Protein AF-A0A4Q3Z4A7-F1 (afdb_monomer)

Sequence (170 aa):
MFTQTGIHLVFDLAASLSAALLTVLVYAWRLRPVVDRTVGKAGPGYVAAVLIGAALGGYGFGTLSLLLSGLPGVGRSIVGALAGAILTVELYKLNRGIRGSTGLVFVFAFATTVTVGRWGCYFSGMPDQTYGIATALPWGVDFGDYALDLLGLNSHGAFSLELRPKPEQW

Mean predicted aligned error: 12.28 Å

Solvent-accessible surface area (backbone atoms only — not comparable to full-atom values): 9837 Å² total; per-residue (Å²): 134,77,67,66,63,54,53,54,50,50,46,51,47,51,36,52,50,50,35,49,51,48,41,51,48,46,32,73,74,68,38,46,75,58,48,50,55,48,43,68,73,59,36,77,65,47,59,54,35,30,54,51,19,21,50,52,20,10,41,49,48,14,21,48,53,31,53,77,69,73,44,90,67,86,28,76,25,71,66,25,16,52,52,23,18,51,52,36,42,53,54,53,27,62,78,67,72,58,83,80,90,71,62,76,76,48,50,62,50,51,52,45,44,52,54,43,49,50,52,47,48,61,76,57,37,71,88,62,70,77,72,80,79,93,65,92,54,95,84,57,80,86,74,71,55,65,70,33,58,76,68,39,26,45,101,81,72,48,76,51,89,70,80,72,79,74,81,79,74,131

Secondary structure (DSSP, 8-state):
--SHHHHHHHHHHHHHHHHHHHHHHHIIIIIHHHHHHHHHHH-THHHHHHHHHHHHHHHHHHHHHHHHTT--S----HHHHHHHHHHHHHHHHHHTT--S--THHHHHHHHHHHHHHHHHHHHH-GGG--------STT----S-HHHHHTTB-TTS-B-----------

Structure (mmCIF, N/CA/C/O backbone):
data_AF-A0A4Q3Z4A7-F1
#
_entry.id   AF-A0A4Q3Z4A7-F1
#
loop_
_atom_site.group_PDB
_atom_site.id
_atom_site.type_symbol
_atom_site.label_atom_id
_atom_site.label_alt_id
_atom_site.label_comp_id
_atom_site.label_asym_id
_atom_site.label_entity_id
_atom_site.label_seq_id
_atom_site.pdbx_PDB_ins_code
_atom_site.Cartn_x
_atom_site.Cartn_y
_atom_site.Cartn_z
_atom_site.occupancy
_atom_site.B_iso_or_equiv
_atom_site.auth_seq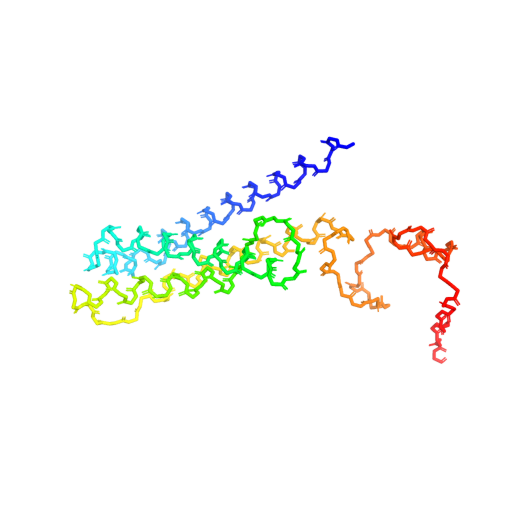_id
_atom_site.auth_comp_id
_atom_site.auth_asym_id
_atom_site.auth_atom_id
_atom_site.pdbx_PDB_model_num
ATOM 1 N N . MET A 1 1 ? 15.065 11.514 -24.182 1.00 35.78 1 MET A N 1
ATOM 2 C CA . MET A 1 1 ? 15.023 11.664 -22.708 1.00 35.78 1 MET A CA 1
ATOM 3 C C . MET A 1 1 ? 13.617 11.946 -22.144 1.00 35.78 1 MET A C 1
ATOM 5 O O . MET A 1 1 ? 13.429 11.731 -20.960 1.00 35.78 1 MET A O 1
ATOM 9 N N . PHE A 1 2 ? 12.612 12.341 -22.948 1.00 33.03 2 PHE A N 1
ATOM 10 C CA . PHE A 1 2 ? 11.235 12.620 -22.475 1.00 33.03 2 PHE A CA 1
ATOM 11 C C . PHE A 1 2 ? 10.207 11.477 -22.657 1.00 33.03 2 PHE A C 1
ATOM 13 O O . PHE A 1 2 ? 9.065 11.616 -22.234 1.00 33.03 2 PHE A O 1
ATOM 20 N N . THR A 1 3 ? 10.572 10.346 -23.269 1.00 47.41 3 THR A N 1
ATOM 21 C CA . THR A 1 3 ? 9.630 9.252 -23.593 1.00 47.41 3 THR A CA 1
ATOM 22 C C . THR A 1 3 ? 9.489 8.193 -22.494 1.00 47.41 3 THR A C 1
ATOM 24 O O . THR A 1 3 ? 8.420 7.607 -22.354 1.00 47.41 3 THR A O 1
ATOM 27 N N . GLN A 1 4 ? 10.520 7.974 -21.673 1.00 52.09 4 GLN A N 1
ATOM 28 C CA . GLN A 1 4 ? 10.510 6.930 -20.638 1.00 52.09 4 GLN A CA 1
ATOM 29 C C . GLN A 1 4 ? 9.632 7.323 -19.431 1.00 52.09 4 GLN A C 1
ATOM 31 O O . GLN A 1 4 ? 8.865 6.512 -18.920 1.00 52.09 4 GLN A O 1
ATOM 36 N N . THR A 1 5 ? 9.648 8.600 -19.036 1.00 54.66 5 THR A N 1
ATOM 37 C CA . THR A 1 5 ? 8.880 9.131 -17.893 1.00 54.66 5 THR A CA 1
ATOM 38 C C . THR A 1 5 ? 7.366 9.043 -18.094 1.00 54.66 5 THR A C 1
ATOM 40 O O . THR A 1 5 ? 6.633 8.801 -17.140 1.00 54.66 5 THR A O 1
ATOM 43 N N . GLY A 1 6 ? 6.890 9.220 -19.332 1.00 60.09 6 GLY A N 1
ATOM 44 C CA . GLY A 1 6 ? 5.462 9.161 -19.652 1.00 60.09 6 GLY A CA 1
ATOM 45 C C . GLY A 1 6 ? 4.884 7.755 -19.506 1.00 60.09 6 GLY A C 1
ATOM 46 O O . GLY A 1 6 ? 3.794 7.595 -18.967 1.00 60.09 6 GLY A O 1
ATOM 47 N N . ILE A 1 7 ? 5.640 6.735 -19.916 1.00 64.31 7 ILE A N 1
ATOM 48 C CA . ILE A 1 7 ? 5.222 5.333 -19.812 1.00 64.31 7 ILE A CA 1
ATOM 49 C C . ILE A 1 7 ? 5.158 4.914 -18.340 1.00 64.31 7 ILE A C 1
ATOM 51 O O . ILE A 1 7 ? 4.132 4.398 -17.904 1.00 64.31 7 ILE A O 1
ATOM 55 N N . HIS A 1 8 ? 6.194 5.221 -17.551 1.00 64.00 8 HIS A N 1
ATOM 56 C CA . HIS A 1 8 ? 6.191 4.926 -16.115 1.00 64.00 8 HIS A CA 1
ATOM 57 C C . HIS A 1 8 ? 5.042 5.619 -15.379 1.00 64.00 8 HIS A C 1
ATOM 59 O O . HIS A 1 8 ? 4.381 4.980 -14.571 1.00 64.00 8 HIS A O 1
ATOM 65 N N . LEU A 1 9 ? 4.741 6.883 -15.699 1.00 68.25 9 LEU A N 1
ATOM 66 C CA . LEU A 1 9 ? 3.626 7.603 -15.078 1.00 68.25 9 LEU A CA 1
ATOM 67 C C . LEU A 1 9 ? 2.265 6.997 -15.450 1.00 68.25 9 LEU A C 1
ATOM 69 O O . LEU A 1 9 ? 1.3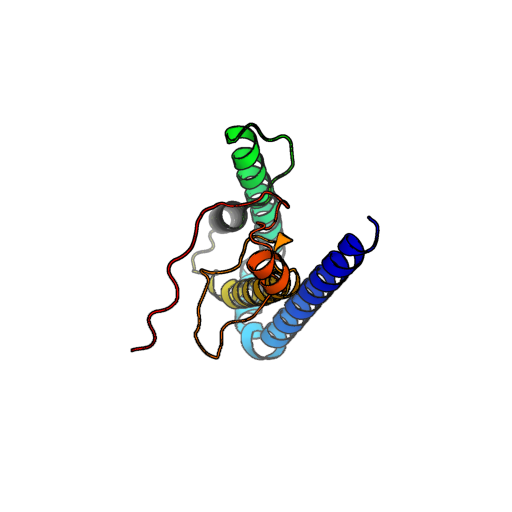91 6.880 -14.596 1.00 68.25 9 LEU A O 1
ATOM 73 N N . VAL A 1 10 ? 2.071 6.611 -16.716 1.00 71.75 10 VAL A N 1
ATOM 74 C CA . VAL A 1 10 ? 0.828 5.971 -17.169 1.00 71.75 10 VAL A CA 1
ATOM 75 C C . VAL A 1 10 ? 0.638 4.627 -16.476 1.00 71.75 10 VAL A C 1
ATOM 77 O O . VAL A 1 10 ? -0.465 4.351 -16.010 1.00 71.75 10 VAL A O 1
ATOM 80 N N . PHE A 1 11 ? 1.694 3.820 -16.354 1.00 68.50 11 PHE A N 1
ATOM 81 C CA . PHE A 1 11 ? 1.624 2.553 -15.631 1.00 68.50 11 PHE A CA 1
ATOM 82 C C . PHE A 1 11 ? 1.422 2.754 -14.128 1.00 68.50 11 PHE A C 1
ATOM 84 O O . PHE A 1 11 ? 0.593 2.051 -13.563 1.00 68.50 11 PHE A O 1
ATOM 91 N N . ASP A 1 12 ? 2.065 3.739 -13.496 1.00 67.19 12 ASP A N 1
ATOM 92 C CA . ASP A 1 12 ? 1.835 4.081 -12.084 1.00 67.19 12 ASP A CA 1
ATOM 93 C C . ASP A 1 12 ? 0.402 4.573 -11.835 1.00 67.19 12 ASP A C 1
ATOM 95 O O . ASP A 1 12 ? -0.229 4.210 -10.839 1.00 67.19 12 ASP A O 1
ATOM 99 N N . LEU A 1 13 ? -0.157 5.375 -12.743 1.00 73.94 13 LEU A N 1
ATOM 100 C CA . LEU A 1 13 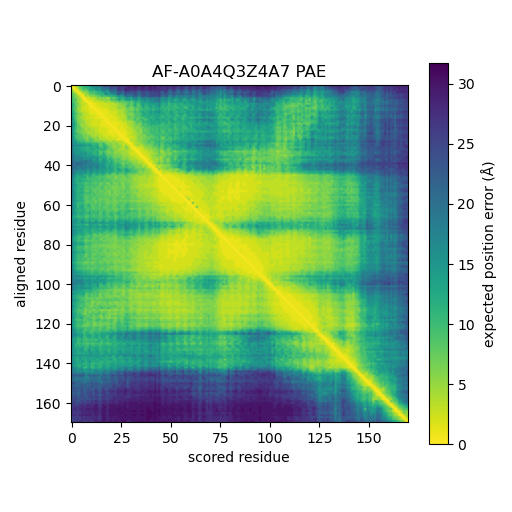? -1.539 5.848 -12.655 1.00 73.94 13 LEU A CA 1
ATOM 101 C C . LEU A 1 13 ? -2.535 4.723 -12.921 1.00 73.94 13 LEU A C 1
ATOM 103 O O . LEU A 1 13 ? -3.481 4.565 -12.156 1.00 73.94 13 LEU A O 1
ATOM 107 N N . ALA A 1 14 ? -2.320 3.910 -13.955 1.00 71.62 14 ALA A N 1
ATOM 108 C CA . ALA A 1 14 ? -3.134 2.729 -14.223 1.00 71.62 14 ALA A CA 1
ATOM 109 C C . ALA A 1 14 ? -3.062 1.749 -13.048 1.00 71.62 14 ALA A C 1
ATOM 111 O O . ALA A 1 14 ? -4.076 1.168 -12.658 1.00 71.62 14 ALA A O 1
ATOM 112 N N . ALA A 1 15 ? -1.891 1.625 -12.425 1.00 68.00 15 ALA A N 1
ATOM 113 C CA . ALA A 1 15 ? -1.693 0.823 -11.238 1.00 68.00 15 ALA A CA 1
ATOM 114 C C . ALA A 1 15 ? -2.487 1.357 -10.045 1.00 68.00 15 ALA A C 1
ATOM 116 O O . ALA A 1 15 ? -3.232 0.622 -9.399 1.00 68.00 15 ALA A O 1
ATOM 117 N N . SER A 1 16 ? -2.388 2.659 -9.800 1.00 67.50 16 SER A N 1
ATOM 118 C CA . SER A 1 16 ? -3.102 3.343 -8.723 1.00 67.50 16 SER A CA 1
ATOM 119 C C . SER A 1 16 ? -4.618 3.266 -8.916 1.00 67.50 16 SER A C 1
ATOM 121 O O . SER A 1 16 ? -5.355 2.995 -7.970 1.00 67.50 16 SER A O 1
ATOM 123 N N . LEU A 1 17 ? -5.092 3.454 -10.151 1.00 79.00 17 LEU A N 1
ATOM 124 C CA . LEU A 1 17 ? -6.508 3.413 -10.511 1.00 79.00 17 LEU A CA 1
ATOM 125 C C . LEU A 1 17 ? -7.075 1.994 -10.456 1.00 79.00 17 LEU A C 1
ATOM 127 O O . LEU A 1 17 ? -8.164 1.805 -9.924 1.00 79.00 17 LEU A O 1
ATOM 131 N N . SER A 1 18 ? -6.348 0.992 -10.955 1.00 71.06 18 SER A N 1
ATOM 132 C CA . SER A 1 18 ? -6.769 -0.412 -10.877 1.00 71.06 18 SER A CA 1
ATOM 133 C C . SER A 1 18 ? -6.768 -0.921 -9.436 1.00 71.06 18 SER A C 1
ATOM 135 O O . SER A 1 18 ? -7.734 -1.560 -9.020 1.00 71.06 18 SER A O 1
ATOM 137 N N . ALA A 1 19 ? -5.756 -0.568 -8.638 1.00 66.75 19 ALA A N 1
ATOM 138 C CA . ALA A 1 19 ? -5.709 -0.882 -7.214 1.00 66.75 19 ALA A CA 1
ATOM 139 C C . ALA A 1 19 ? -6.843 -0.193 -6.443 1.00 66.75 19 ALA A C 1
ATOM 141 O O . ALA A 1 19 ? -7.509 -0.841 -5.633 1.00 66.75 19 ALA A O 1
ATOM 142 N N . ALA A 1 20 ? -7.119 1.086 -6.720 1.00 70.38 20 ALA A N 1
ATOM 143 C CA . ALA A 1 20 ? -8.242 1.801 -6.123 1.00 70.38 20 ALA A CA 1
ATOM 144 C C . ALA A 1 20 ? -9.581 1.169 -6.528 1.00 70.38 20 ALA A C 1
ATOM 146 O O . ALA A 1 20 ? -10.402 0.876 -5.662 1.00 70.38 20 ALA A O 1
ATOM 147 N N . LEU A 1 21 ? -9.784 0.878 -7.815 1.00 78.69 21 LEU A N 1
ATOM 148 C CA . LEU A 1 21 ? -11.011 0.276 -8.333 1.00 78.69 21 LEU A CA 1
ATOM 149 C C . LEU A 1 21 ? -11.260 -1.115 -7.743 1.00 78.69 21 LEU A C 1
ATOM 151 O O . LEU A 1 21 ? -12.365 -1.390 -7.284 1.00 78.69 21 LEU A O 1
ATOM 155 N N . LEU A 1 22 ? -10.244 -1.979 -7.702 1.00 71.56 22 LEU A N 1
ATOM 156 C CA . LEU A 1 22 ? -10.347 -3.308 -7.098 1.00 71.56 22 LEU A CA 1
ATOM 157 C C . LEU A 1 22 ? -10.568 -3.224 -5.589 1.00 71.56 22 LEU A C 1
ATOM 159 O O . LEU A 1 22 ? -11.407 -3.945 -5.059 1.00 71.56 22 LEU A O 1
ATOM 163 N N . THR A 1 23 ? -9.893 -2.306 -4.897 1.00 69.38 23 THR A N 1
ATOM 164 C CA . THR A 1 23 ? -10.127 -2.074 -3.466 1.00 69.38 23 THR A CA 1
ATOM 165 C C . THR A 1 23 ? -11.571 -1.638 -3.216 1.00 69.38 23 THR A C 1
ATOM 167 O O . THR A 1 23 ? -12.215 -2.161 -2.310 1.00 69.38 23 THR A O 1
ATOM 170 N N . VAL A 1 24 ? -12.117 -0.746 -4.048 1.00 73.44 24 VAL A N 1
ATOM 171 C CA . VAL A 1 24 ? -13.512 -0.285 -3.974 1.00 73.44 24 VAL A CA 1
ATOM 172 C C . VAL A 1 24 ? -14.497 -1.407 -4.321 1.00 73.44 24 VAL A C 1
ATOM 174 O O . VAL A 1 24 ? -15.497 -1.565 -3.624 1.00 73.44 24 VAL A O 1
ATOM 177 N N . LEU A 1 25 ? -14.215 -2.219 -5.343 1.00 78.88 25 LEU A N 1
ATOM 178 C CA . LEU A 1 25 ? -15.036 -3.369 -5.740 1.00 78.88 25 LEU A CA 1
ATOM 179 C C . LEU A 1 25 ? -15.069 -4.443 -4.652 1.00 78.88 25 LEU A C 1
ATOM 181 O O . LEU A 1 25 ? -16.144 -4.888 -4.261 1.00 78.88 25 LEU A O 1
ATOM 185 N N . VAL A 1 26 ? -13.913 -4.834 -4.115 1.00 71.94 26 VAL A N 1
ATOM 186 C CA . VAL A 1 26 ? -13.818 -5.839 -3.045 1.00 71.94 26 VAL A CA 1
ATOM 187 C C . VAL A 1 26 ? -14.411 -5.295 -1.742 1.00 71.94 26 VAL A C 1
ATOM 189 O O . VAL A 1 26 ? -15.101 -6.031 -1.026 1.00 71.94 26 VAL A O 1
ATOM 192 N N . TYR A 1 27 ? -14.226 -3.999 -1.458 1.00 70.12 27 TYR A N 1
ATOM 193 C CA . TYR A 1 27 ? -14.946 -3.306 -0.390 1.00 70.12 27 TYR A CA 1
ATOM 194 C C . TYR A 1 27 ? -16.457 -3.452 -0.579 1.00 70.12 27 TYR A C 1
ATOM 196 O O . TYR A 1 27 ? -17.121 -4.017 0.290 1.00 70.12 27 TYR A O 1
ATOM 204 N N . ALA A 1 28 ? -16.989 -3.030 -1.727 1.00 76.31 28 ALA A N 1
ATOM 205 C CA . ALA A 1 28 ? -18.418 -3.043 -2.016 1.00 76.31 28 ALA A CA 1
ATOM 206 C C . ALA A 1 28 ? -19.026 -4.453 -2.030 1.00 76.31 28 ALA A C 1
ATOM 208 O O . ALA A 1 28 ? -20.159 -4.626 -1.585 1.00 76.31 28 ALA A O 1
ATOM 209 N N . TRP A 1 29 ? -18.285 -5.453 -2.509 1.00 74.31 29 TRP A N 1
ATOM 210 C CA . TRP A 1 29 ? -18.807 -6.800 -2.722 1.00 74.31 29 TRP A CA 1
ATOM 211 C C . TRP A 1 29 ? -18.686 -7.711 -1.497 1.00 74.31 29 TRP A C 1
ATOM 213 O O . TRP A 1 29 ? -19.554 -8.554 -1.272 1.00 74.31 29 TRP A O 1
ATOM 223 N N . ARG A 1 30 ? -17.629 -7.566 -0.682 1.00 76.31 30 ARG A N 1
ATOM 224 C CA . ARG A 1 30 ? -17.334 -8.547 0.380 1.00 76.31 30 ARG A CA 1
ATOM 225 C C . ARG A 1 30 ? -16.872 -7.956 1.704 1.00 76.31 30 ARG A C 1
ATOM 227 O O . ARG A 1 30 ? -17.204 -8.514 2.750 1.00 76.31 30 ARG A O 1
ATOM 234 N N . LEU A 1 31 ? -16.105 -6.868 1.689 1.00 72.75 31 LEU A N 1
ATOM 235 C CA . LEU A 1 31 ? -15.457 -6.362 2.903 1.00 72.75 31 LEU A CA 1
ATOM 236 C C . LEU A 1 31 ? -16.263 -5.288 3.641 1.00 72.75 31 LEU A C 1
ATOM 238 O O . LEU A 1 31 ? -15.956 -5.055 4.806 1.00 72.75 31 LEU A O 1
ATOM 242 N N . ARG A 1 32 ? -17.314 -4.707 3.041 1.00 70.81 32 ARG A N 1
ATOM 243 C CA . ARG A 1 32 ? -18.243 -3.749 3.680 1.00 70.81 32 ARG A CA 1
ATOM 244 C C . ARG A 1 32 ? -18.572 -4.085 5.143 1.00 70.81 32 ARG A C 1
ATOM 246 O O . ARG A 1 32 ? -18.183 -3.316 6.015 1.00 70.81 32 ARG A O 1
ATOM 253 N N . PRO A 1 33 ? -19.147 -5.258 5.476 1.00 73.12 33 PRO A N 1
ATOM 254 C CA . PRO A 1 33 ? -19.519 -5.560 6.861 1.00 73.12 33 PRO A CA 1
ATOM 255 C C . PRO A 1 33 ? -18.320 -5.705 7.815 1.00 73.12 33 PRO A C 1
ATOM 257 O O . PRO A 1 33 ? -18.466 -5.505 9.019 1.00 73.12 33 PRO A O 1
ATOM 260 N N . VAL A 1 34 ? -17.134 -6.062 7.312 1.00 73.81 34 VAL A N 1
ATOM 261 C CA . VAL A 1 34 ? -15.913 -6.228 8.123 1.00 73.81 34 VAL A CA 1
ATOM 262 C C . VAL A 1 34 ? -15.228 -4.882 8.353 1.00 73.81 34 VAL A C 1
ATOM 264 O O . VAL A 1 34 ? -14.823 -4.571 9.475 1.00 73.81 34 VAL A O 1
ATOM 267 N N . VAL A 1 35 ? -15.127 -4.068 7.304 1.00 74.00 35 VAL A N 1
ATOM 268 C CA . VAL A 1 35 ? -14.558 -2.722 7.355 1.00 74.00 35 VAL A CA 1
ATOM 269 C C . VAL A 1 35 ? -15.449 -1.816 8.186 1.00 74.00 35 VAL A C 1
ATOM 271 O O . VAL A 1 35 ? -14.931 -1.160 9.076 1.00 74.00 35 VAL A O 1
ATOM 274 N N . ASP A 1 36 ? -16.768 -1.843 8.000 1.00 73.31 36 ASP A N 1
ATOM 275 C CA . ASP A 1 36 ? -17.691 -1.006 8.772 1.00 73.31 36 ASP A CA 1
ATOM 276 C C . ASP A 1 36 ? -17.669 -1.387 10.258 1.00 73.31 36 ASP A C 1
ATOM 278 O O . ASP A 1 36 ? -17.698 -0.519 11.125 1.00 73.31 36 ASP A O 1
ATOM 282 N N . ARG A 1 37 ? -17.500 -2.676 10.595 1.00 73.38 37 ARG A N 1
ATOM 283 C CA . ARG A 1 37 ? -17.256 -3.095 11.988 1.00 73.38 37 ARG A CA 1
ATOM 284 C C . ARG A 1 37 ? -15.912 -2.613 12.525 1.00 73.38 37 ARG A C 1
ATOM 286 O O . ARG A 1 37 ? -15.815 -2.336 13.716 1.00 73.38 37 ARG A O 1
ATOM 293 N N . THR A 1 38 ? -14.878 -2.554 11.691 1.00 71.69 38 THR A N 1
ATOM 294 C CA . THR A 1 38 ? -13.520 -2.179 12.110 1.00 71.69 38 THR A CA 1
ATOM 295 C C . THR A 1 38 ? -13.379 -0.663 12.229 1.00 71.69 38 THR A C 1
ATOM 297 O O . THR A 1 38 ? -13.035 -0.164 13.294 1.00 71.69 38 THR A O 1
ATOM 300 N N . VAL A 1 39 ? -13.719 0.077 11.174 1.00 72.00 39 VAL A N 1
ATOM 301 C CA . VAL A 1 39 ? -13.716 1.544 11.109 1.00 72.00 39 VAL A CA 1
ATOM 302 C C . VAL A 1 39 ? -14.832 2.135 11.967 1.00 72.00 39 VAL A C 1
ATOM 304 O O . VAL A 1 39 ? -14.613 3.155 12.602 1.00 72.00 39 VAL A O 1
ATOM 307 N N . GLY A 1 40 ? -15.993 1.488 12.085 1.00 72.06 40 GLY A N 1
ATOM 308 C CA . GLY A 1 40 ? -17.047 1.931 13.002 1.00 72.06 40 GLY A CA 1
ATOM 309 C C . GLY A 1 40 ? -16.646 1.813 14.476 1.00 72.06 40 GLY A C 1
ATOM 310 O O . GLY A 1 40 ? -17.000 2.674 15.274 1.00 72.06 40 GLY A O 1
ATOM 311 N N . LYS A 1 41 ? -15.853 0.794 14.844 1.00 72.56 41 LYS A N 1
ATOM 312 C CA . LYS A 1 41 ? -15.308 0.643 16.207 1.00 72.56 41 LYS A CA 1
ATOM 313 C C . LYS A 1 41 ? -14.061 1.489 16.458 1.00 72.56 41 LYS A C 1
ATOM 315 O O . LYS A 1 41 ? -13.849 1.927 17.584 1.00 72.56 41 LYS A O 1
ATOM 320 N N . ALA A 1 42 ? -13.225 1.686 15.441 1.00 74.00 42 ALA A N 1
ATOM 321 C CA . ALA A 1 42 ? -11.962 2.407 15.564 1.00 74.00 42 ALA A CA 1
ATOM 322 C C . ALA A 1 42 ? -12.073 3.905 15.243 1.00 74.00 42 ALA A C 1
ATOM 324 O O . ALA A 1 42 ? -11.235 4.677 15.682 1.00 74.00 42 ALA A O 1
ATOM 325 N N . GLY A 1 43 ? -13.109 4.339 14.531 1.00 80.38 43 GLY A N 1
ATOM 326 C CA . GLY A 1 43 ? -13.294 5.713 14.074 1.00 80.38 43 GLY A CA 1
ATOM 327 C C . GLY A 1 43 ? -12.463 6.075 12.829 1.00 80.38 43 GLY A C 1
ATOM 328 O O . GLY A 1 43 ? -11.540 5.354 12.441 1.00 80.38 43 GLY A O 1
ATOM 329 N N . PRO A 1 44 ? -12.747 7.230 12.194 1.00 75.88 44 PRO A N 1
ATOM 330 C CA . PRO A 1 44 ? -12.074 7.670 10.964 1.00 75.88 44 PRO A CA 1
ATOM 331 C C . PRO A 1 44 ? -10.572 7.943 11.153 1.00 75.88 44 PRO A C 1
ATOM 333 O O . PRO A 1 44 ? -9.788 7.797 10.216 1.00 75.88 44 PRO A O 1
ATOM 336 N N . GLY A 1 45 ? -10.146 8.270 12.380 1.00 84.38 45 GLY A N 1
ATOM 337 C CA . GLY A 1 45 ? -8.734 8.478 12.716 1.00 84.38 45 GLY A CA 1
ATOM 338 C C . GLY A 1 45 ? -7.866 7.228 12.544 1.00 84.38 45 GLY A C 1
ATOM 339 O O . GLY A 1 45 ? -6.657 7.353 12.375 1.00 84.38 45 GLY A O 1
ATOM 340 N N . TYR A 1 46 ? -8.473 6.038 12.523 1.00 86.31 46 TYR A N 1
ATOM 341 C CA . TYR A 1 46 ? -7.771 4.780 12.287 1.00 86.31 46 TYR A CA 1
ATOM 342 C C . TYR A 1 46 ? -7.119 4.727 10.899 1.00 86.31 46 TYR A C 1
ATOM 344 O O . TYR A 1 46 ? -5.959 4.349 10.767 1.00 86.31 46 TYR A O 1
ATOM 352 N N . VAL A 1 47 ? -7.841 5.154 9.859 1.00 84.19 47 VAL A N 1
ATOM 353 C CA . VAL A 1 47 ? -7.319 5.152 8.484 1.00 84.19 47 VAL A CA 1
ATOM 354 C C . VAL A 1 47 ? -6.198 6.179 8.340 1.00 84.19 47 VAL A C 1
ATOM 356 O O . VAL A 1 47 ? -5.158 5.875 7.763 1.00 84.19 47 VAL A O 1
ATOM 359 N N . ALA A 1 48 ? -6.366 7.366 8.929 1.00 88.06 48 ALA A N 1
ATOM 360 C CA . ALA A 1 48 ? -5.322 8.387 8.934 1.00 88.06 48 ALA A CA 1
ATOM 361 C C . ALA A 1 48 ? -4.044 7.891 9.633 1.00 88.06 48 ALA A C 1
ATOM 363 O O . ALA A 1 48 ? -2.954 8.052 9.093 1.00 88.06 48 ALA A O 1
ATOM 364 N N . ALA A 1 49 ? -4.177 7.224 10.784 1.00 89.94 49 ALA A N 1
ATOM 365 C CA . ALA A 1 49 ? -3.057 6.625 11.506 1.00 89.94 49 ALA A CA 1
ATOM 366 C C . ALA A 1 49 ? -2.288 5.605 10.647 1.00 89.94 49 ALA A C 1
ATOM 368 O O . ALA A 1 49 ? -1.062 5.671 10.574 1.00 89.94 49 ALA A O 1
ATOM 369 N N . VAL A 1 50 ? -2.998 4.714 9.945 1.00 90.06 50 VAL A N 1
ATOM 370 C CA . VAL A 1 50 ? -2.389 3.744 9.016 1.00 90.06 50 VAL A CA 1
ATOM 371 C C . VAL A 1 50 ? -1.603 4.461 7.919 1.00 90.06 50 VAL A C 1
ATOM 373 O O . VAL A 1 50 ? -0.442 4.136 7.688 1.00 90.06 50 VAL A O 1
ATOM 376 N N . LEU A 1 51 ? -2.226 5.431 7.243 1.00 90.06 51 LEU A N 1
ATOM 377 C CA . LEU A 1 51 ? -1.626 6.126 6.101 1.00 90.06 51 LEU A CA 1
ATOM 378 C C . LEU A 1 51 ? -0.392 6.937 6.509 1.00 90.06 51 LEU A C 1
ATOM 380 O O . LEU A 1 51 ? 0.628 6.889 5.825 1.00 90.06 51 LEU A O 1
ATOM 384 N N . ILE A 1 52 ? -0.467 7.638 7.642 1.00 92.88 52 ILE A N 1
ATOM 385 C CA . ILE A 1 52 ? 0.652 8.416 8.183 1.00 92.88 52 ILE A CA 1
ATOM 386 C C . ILE A 1 52 ? 1.794 7.480 8.589 1.00 92.88 52 ILE A C 1
ATOM 388 O O . ILE A 1 52 ? 2.935 7.711 8.191 1.00 92.88 52 ILE A O 1
ATOM 392 N N . GLY A 1 53 ? 1.497 6.401 9.319 1.00 94.00 53 GLY A N 1
ATOM 393 C CA . GLY A 1 53 ? 2.495 5.407 9.716 1.00 94.00 53 GLY A CA 1
ATOM 394 C C . GLY A 1 53 ? 3.182 4.758 8.516 1.00 94.00 53 GLY A C 1
ATOM 395 O O . GLY A 1 53 ? 4.408 4.654 8.485 1.00 94.00 53 GLY A O 1
ATOM 396 N N . ALA A 1 54 ? 2.409 4.390 7.491 1.00 92.50 54 ALA A N 1
ATOM 397 C CA . ALA A 1 54 ? 2.930 3.810 6.259 1.00 92.50 54 ALA A CA 1
ATOM 398 C C . ALA A 1 54 ? 3.842 4.780 5.497 1.00 92.50 54 ALA A C 1
ATOM 400 O O . ALA A 1 54 ? 4.922 4.392 5.055 1.00 92.50 54 ALA A O 1
ATOM 401 N N . ALA A 1 55 ? 3.435 6.045 5.361 1.00 92.50 55 ALA A N 1
ATOM 402 C CA . ALA A 1 55 ? 4.231 7.055 4.676 1.00 92.50 55 ALA A CA 1
ATOM 403 C C . ALA A 1 55 ? 5.540 7.338 5.427 1.00 92.50 55 ALA A C 1
ATOM 405 O O . ALA A 1 55 ? 6.618 7.254 4.839 1.00 92.50 55 ALA A O 1
ATOM 406 N N . LEU A 1 56 ? 5.463 7.611 6.733 1.00 94.62 56 LEU A N 1
ATOM 407 C CA . LEU A 1 56 ? 6.637 7.911 7.555 1.00 94.62 56 LEU A CA 1
ATOM 408 C C . LEU A 1 56 ? 7.602 6.726 7.620 1.00 94.62 56 LEU A C 1
ATOM 410 O O . LEU A 1 56 ? 8.803 6.906 7.436 1.00 94.62 56 LEU A O 1
ATOM 414 N N . GLY A 1 57 ? 7.088 5.513 7.824 1.00 93.88 57 GLY A N 1
ATOM 415 C CA . GLY A 1 57 ? 7.903 4.304 7.829 1.00 93.88 57 GLY A CA 1
ATOM 416 C C . GLY A 1 57 ? 8.527 4.022 6.462 1.00 93.88 57 GLY A C 1
ATOM 417 O O . GLY A 1 57 ? 9.716 3.728 6.374 1.00 93.88 57 GLY A O 1
ATOM 418 N N . GLY A 1 58 ? 7.758 4.159 5.380 1.00 93.38 58 GLY A N 1
ATOM 419 C CA . GLY A 1 58 ? 8.224 3.880 4.023 1.00 93.38 58 GLY A CA 1
ATOM 420 C C . GLY A 1 58 ? 9.325 4.828 3.561 1.00 93.38 58 GLY A C 1
ATOM 421 O O . GLY A 1 58 ? 10.363 4.370 3.079 1.00 93.38 58 GLY A O 1
ATOM 422 N N . TYR A 1 59 ? 9.121 6.134 3.746 1.00 92.62 59 TYR A N 1
ATOM 423 C CA . TYR A 1 59 ? 10.112 7.152 3.400 1.00 92.62 59 TYR A CA 1
ATOM 424 C C . TYR A 1 59 ? 11.281 7.183 4.383 1.00 92.62 59 TYR A C 1
ATOM 426 O O . TYR A 1 59 ? 12.424 7.316 3.955 1.00 92.62 59 TYR A O 1
ATOM 434 N N . GLY A 1 60 ? 11.022 7.015 5.682 1.00 92.75 60 GLY A N 1
ATOM 435 C CA . GLY A 1 60 ? 12.055 7.003 6.713 1.00 92.75 60 GLY A CA 1
ATOM 436 C C . GLY A 1 60 ? 13.032 5.847 6.523 1.00 92.75 60 GLY A C 1
ATOM 437 O O . GLY A 1 60 ? 14.221 6.079 6.328 1.00 92.75 60 GLY A O 1
ATOM 438 N N . PHE A 1 61 ? 12.537 4.605 6.497 1.00 91.88 61 PHE A N 1
ATOM 439 C CA . PHE A 1 61 ? 13.397 3.426 6.340 1.00 91.88 61 PHE A CA 1
ATOM 440 C C . PHE A 1 61 ? 14.031 3.349 4.948 1.00 91.88 61 PHE A C 1
ATOM 442 O O . PHE A 1 61 ? 15.181 2.940 4.815 1.00 91.88 61 PHE A O 1
ATOM 449 N N . GLY A 1 62 ? 13.303 3.761 3.905 1.00 89.50 62 GLY A N 1
ATOM 450 C CA . GLY A 1 62 ? 13.838 3.800 2.546 1.00 89.50 62 GLY A CA 1
ATOM 451 C C . GLY A 1 62 ? 14.979 4.807 2.399 1.00 89.50 62 GLY A C 1
ATOM 452 O O . GLY A 1 62 ? 16.031 4.473 1.862 1.00 89.50 62 GLY A O 1
ATOM 453 N N . THR A 1 63 ? 14.801 6.022 2.916 1.00 90.88 63 THR A N 1
ATOM 454 C CA . THR A 1 63 ? 15.841 7.063 2.887 1.00 90.88 63 THR A CA 1
ATOM 455 C C . THR A 1 63 ? 17.017 6.693 3.782 1.00 90.88 63 THR A C 1
ATOM 457 O O . THR A 1 63 ? 18.162 6.869 3.381 1.00 90.88 63 THR A O 1
ATOM 460 N N . LEU A 1 64 ? 16.755 6.104 4.952 1.00 90.31 64 LEU A N 1
ATOM 461 C CA . LEU A 1 64 ? 17.800 5.592 5.831 1.00 90.31 64 LEU A CA 1
ATOM 462 C C . LEU A 1 64 ? 18.650 4.530 5.119 1.00 90.31 64 LEU A C 1
ATOM 464 O O . LEU A 1 64 ? 19.871 4.601 5.177 1.00 90.31 64 LEU A O 1
ATOM 468 N N . SER A 1 65 ? 18.024 3.604 4.386 1.00 89.94 65 SER A N 1
ATOM 469 C CA . SER A 1 65 ? 18.737 2.587 3.602 1.00 89.94 65 SER A CA 1
ATOM 470 C C . SER A 1 65 ? 19.675 3.197 2.556 1.00 89.94 65 SER A C 1
ATOM 472 O O . SER A 1 65 ? 20.799 2.723 2.396 1.00 89.94 65 SER A O 1
ATOM 474 N N . LEU A 1 66 ? 19.239 4.246 1.851 1.00 87.44 66 LEU A N 1
ATOM 475 C CA . LEU A 1 66 ? 20.083 4.957 0.883 1.00 87.44 66 LEU A CA 1
ATOM 476 C C . LEU A 1 66 ? 21.227 5.702 1.572 1.00 87.44 66 LEU A C 1
ATOM 478 O O . LEU A 1 66 ? 22.366 5.619 1.117 1.00 87.44 66 LEU A O 1
ATOM 482 N N . LEU A 1 67 ? 20.940 6.352 2.703 1.00 90.50 67 LEU A N 1
ATOM 483 C CA . LEU A 1 67 ? 21.933 7.057 3.508 1.00 90.50 67 LEU A CA 1
ATOM 484 C C . LEU A 1 67 ? 23.028 6.105 4.013 1.00 90.50 67 LEU A C 1
ATOM 486 O O . LEU A 1 67 ? 24.209 6.409 3.880 1.00 90.50 67 LEU A O 1
ATOM 490 N N . LEU A 1 68 ? 22.643 4.933 4.530 1.00 91.38 68 LEU A N 1
ATOM 491 C CA . LEU A 1 68 ? 23.563 3.861 4.935 1.00 91.38 68 LEU A CA 1
ATOM 492 C C . LEU A 1 68 ? 24.396 3.331 3.761 1.00 91.38 68 LEU A C 1
ATOM 494 O O . LEU A 1 68 ? 25.532 2.915 3.959 1.00 91.38 68 LEU A O 1
ATOM 498 N N . SER A 1 69 ? 23.843 3.375 2.548 1.00 89.56 69 SER A N 1
ATOM 499 C CA . SER A 1 69 ? 24.527 2.972 1.313 1.00 89.56 69 SER A CA 1
ATOM 500 C C . SER A 1 69 ? 25.387 4.092 0.706 1.00 89.56 69 SER A C 1
ATOM 502 O O . SER A 1 69 ? 25.993 3.888 -0.342 1.00 89.56 69 SER A O 1
ATOM 504 N N . GLY A 1 70 ? 25.433 5.280 1.324 1.00 88.31 70 GLY A N 1
ATOM 505 C CA . GLY A 1 70 ? 26.184 6.438 0.830 1.00 88.31 70 GLY A CA 1
ATOM 506 C C . GLY A 1 70 ? 25.591 7.102 -0.418 1.00 88.31 70 GLY A C 1
ATOM 507 O O . GLY A 1 70 ? 26.260 7.917 -1.051 1.00 88.31 70 GLY A O 1
ATOM 508 N N . LEU A 1 71 ? 24.349 6.770 -0.786 1.00 86.88 71 LEU A N 1
ATOM 509 C CA . LEU A 1 71 ? 23.680 7.308 -1.967 1.00 86.88 71 LEU A CA 1
ATOM 510 C C . LEU A 1 71 ? 22.782 8.496 -1.582 1.00 86.88 71 LEU A C 1
ATOM 512 O O . LEU A 1 71 ? 21.912 8.350 -0.719 1.00 86.88 71 LEU A O 1
ATOM 516 N N . PRO A 1 72 ? 22.939 9.672 -2.216 1.00 83.06 72 PRO A N 1
ATOM 517 C CA . PRO A 1 72 ? 22.046 10.798 -1.982 1.00 83.06 72 PRO A CA 1
ATOM 518 C C . PRO A 1 72 ? 20.688 10.546 -2.650 1.00 83.06 72 PRO A C 1
ATOM 520 O O . PRO A 1 72 ? 20.611 10.264 -3.844 1.00 83.06 72 PRO A O 1
ATOM 523 N N . GLY A 1 73 ? 19.599 10.673 -1.893 1.00 86.75 73 GLY A N 1
ATOM 524 C CA . GLY A 1 73 ? 18.249 10.555 -2.440 1.00 86.75 73 GLY A CA 1
ATOM 525 C C . GLY A 1 73 ? 17.185 10.271 -1.389 1.00 86.75 73 GLY A C 1
ATOM 526 O O . GLY A 1 73 ? 17.482 10.045 -0.218 1.00 86.75 73 GLY A O 1
ATOM 527 N N . VAL A 1 74 ? 15.926 10.277 -1.828 1.00 85.94 74 VAL A N 1
ATOM 528 C CA . VAL A 1 74 ? 14.776 9.870 -1.014 1.00 85.94 74 VAL A CA 1
ATOM 529 C C . VAL A 1 74 ? 14.384 8.459 -1.419 1.00 85.94 74 VAL A C 1
ATOM 531 O O . VAL A 1 74 ? 14.011 8.210 -2.565 1.00 85.94 74 VAL A O 1
ATOM 534 N N . GLY A 1 75 ? 14.468 7.538 -0.466 1.00 85.44 75 GLY A N 1
ATOM 535 C CA . GLY A 1 75 ? 14.192 6.127 -0.696 1.00 85.44 75 GLY A CA 1
ATOM 536 C C . GLY A 1 75 ? 12.802 5.752 -0.218 1.00 85.44 75 GLY A C 1
ATOM 537 O O . GLY A 1 75 ? 12.249 6.369 0.692 1.00 85.44 75 GLY A O 1
ATOM 538 N N . ARG A 1 76 ? 12.244 4.701 -0.813 1.00 88.88 76 ARG A N 1
ATOM 539 C CA . ARG A 1 76 ? 10.943 4.139 -0.440 1.00 88.88 76 ARG A CA 1
ATOM 540 C C . ARG A 1 76 ? 11.135 2.669 -0.092 1.00 88.88 76 ARG A C 1
ATOM 542 O O . ARG A 1 76 ? 11.700 1.924 -0.883 1.00 88.88 76 ARG A O 1
ATOM 549 N N . SER A 1 77 ? 10.672 2.255 1.083 1.00 90.88 77 SER A N 1
ATOM 550 C CA . SER A 1 77 ? 10.772 0.869 1.549 1.00 90.88 77 SER A CA 1
ATOM 551 C C . SER A 1 77 ? 9.395 0.276 1.821 1.00 90.88 77 SER A C 1
ATOM 553 O O . SER A 1 77 ? 8.640 0.798 2.641 1.00 90.88 77 SER A O 1
ATOM 555 N N . ILE A 1 78 ? 9.091 -0.857 1.180 1.00 89.94 78 ILE A N 1
ATOM 556 C CA . ILE A 1 78 ? 7.860 -1.620 1.440 1.00 89.94 78 ILE A CA 1
ATOM 557 C C . ILE A 1 78 ? 7.853 -2.130 2.887 1.00 89.94 78 ILE A C 1
ATOM 559 O O . ILE A 1 78 ? 6.848 -2.003 3.583 1.00 89.94 78 ILE A O 1
ATOM 563 N N . VAL A 1 79 ? 8.986 -2.654 3.364 1.00 92.56 79 VAL A N 1
ATOM 564 C CA . VAL A 1 79 ? 9.124 -3.155 4.742 1.00 92.56 79 VAL A CA 1
ATOM 565 C C . VAL A 1 79 ? 8.955 -2.017 5.746 1.00 92.56 79 VAL A C 1
ATOM 567 O O . VAL A 1 79 ? 8.218 -2.163 6.718 1.00 92.56 79 VAL A O 1
ATOM 570 N N . GLY A 1 80 ? 9.570 -0.860 5.474 1.00 93.38 80 GLY A N 1
ATOM 571 C CA . GLY A 1 80 ? 9.412 0.340 6.295 1.00 93.38 80 GLY A CA 1
ATOM 572 C C . GLY A 1 80 ? 7.957 0.802 6.375 1.00 93.38 80 GLY A C 1
ATOM 573 O O . GLY A 1 80 ? 7.464 1.099 7.461 1.00 93.38 80 GLY A O 1
ATOM 574 N N . ALA A 1 81 ? 7.245 0.804 5.245 1.00 92.62 81 ALA A N 1
ATOM 575 C CA . ALA A 1 81 ? 5.837 1.186 5.198 1.00 92.62 81 ALA A CA 1
ATOM 576 C C . ALA A 1 81 ? 4.950 0.222 6.001 1.00 92.62 81 ALA A C 1
ATOM 578 O O . ALA A 1 81 ? 4.110 0.666 6.781 1.00 92.62 81 ALA A O 1
ATOM 579 N N . LEU A 1 82 ? 5.161 -1.091 5.868 1.00 93.00 82 LEU A N 1
ATOM 580 C CA . LEU A 1 82 ? 4.422 -2.092 6.642 1.00 93.00 82 LEU A CA 1
ATOM 581 C C . LEU A 1 82 ? 4.686 -1.953 8.146 1.00 93.00 82 LEU A C 1
ATOM 583 O O . LEU A 1 82 ? 3.740 -1.905 8.931 1.00 93.00 82 LEU A O 1
ATOM 587 N N . ALA A 1 83 ? 5.954 -1.837 8.548 1.00 94.62 83 ALA A N 1
ATOM 588 C CA . ALA A 1 83 ? 6.331 -1.690 9.951 1.00 94.62 83 ALA A CA 1
ATOM 589 C C . ALA A 1 83 ? 5.749 -0.409 10.572 1.00 94.62 83 ALA A C 1
ATOM 591 O O . ALA A 1 83 ? 5.167 -0.456 11.655 1.00 94.62 83 ALA A O 1
ATOM 592 N N . GLY A 1 84 ? 5.849 0.721 9.865 1.00 95.06 84 GLY A N 1
ATOM 593 C CA . GLY A 1 84 ? 5.295 1.997 10.315 1.00 95.06 84 GLY A CA 1
ATOM 594 C C . GLY A 1 84 ? 3.771 1.967 10.445 1.00 95.06 84 GLY A C 1
ATOM 595 O O . GLY A 1 84 ? 3.236 2.398 11.465 1.00 95.06 84 GLY A O 1
ATOM 596 N N . ALA A 1 85 ? 3.068 1.389 9.466 1.00 93.31 85 ALA A N 1
ATOM 597 C CA . ALA A 1 85 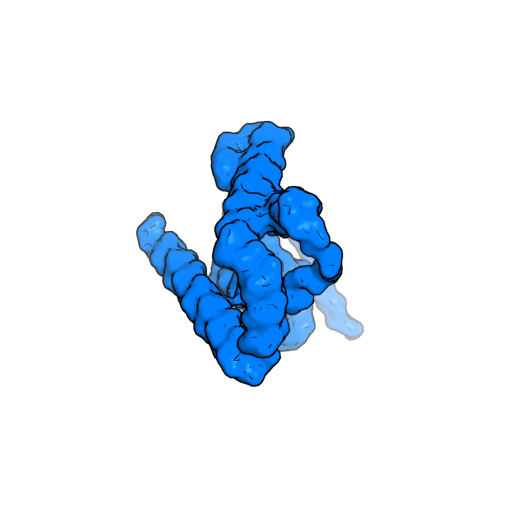? 1.616 1.230 9.515 1.00 93.31 85 ALA A CA 1
ATOM 598 C C . ALA A 1 85 ? 1.168 0.395 10.725 1.00 93.31 85 ALA A C 1
ATOM 600 O O . ALA A 1 85 ? 0.264 0.802 11.454 1.00 93.31 85 ALA A O 1
ATOM 601 N N . ILE A 1 86 ? 1.821 -0.750 10.960 1.00 93.06 86 ILE A N 1
ATOM 602 C CA . ILE A 1 86 ? 1.522 -1.636 12.094 1.00 93.06 86 ILE A CA 1
ATOM 603 C C . ILE A 1 86 ? 1.759 -0.902 13.414 1.00 93.06 86 ILE A C 1
ATOM 605 O O . ILE A 1 86 ? 0.885 -0.906 14.279 1.00 93.06 86 ILE A O 1
ATOM 609 N N . LEU A 1 87 ? 2.905 -0.230 13.557 1.00 94.69 87 LEU A N 1
ATOM 610 C CA . LEU A 1 87 ? 3.250 0.501 14.773 1.00 94.69 87 LEU A CA 1
ATOM 611 C C . LEU A 1 87 ? 2.193 1.560 15.108 1.00 94.69 87 LEU A C 1
ATOM 613 O O . LEU A 1 87 ? 1.686 1.593 16.229 1.00 94.69 87 LEU A O 1
ATOM 617 N N . THR A 1 88 ? 1.821 2.407 14.146 1.00 93.69 88 THR A N 1
ATOM 618 C CA . THR A 1 88 ? 0.838 3.471 14.395 1.00 93.69 88 THR A CA 1
ATOM 619 C C . THR A 1 88 ? -0.558 2.906 14.670 1.00 93.69 88 THR A C 1
ATOM 621 O O . THR A 1 88 ? -1.266 3.431 15.529 1.00 93.69 88 THR A O 1
ATOM 624 N N . VAL A 1 89 ? -0.953 1.813 14.011 1.00 92.00 89 VAL A N 1
ATOM 625 C CA . VAL A 1 89 ? -2.226 1.118 14.270 1.00 92.00 89 VAL A CA 1
ATOM 626 C C . VAL A 1 89 ? -2.292 0.542 15.678 1.00 92.00 89 VAL A C 1
ATOM 628 O O . VAL A 1 89 ? -3.301 0.717 16.365 1.00 92.00 89 VAL A O 1
ATOM 631 N N . GLU A 1 90 ? -1.240 -0.144 16.121 1.00 92.75 90 GLU A N 1
ATOM 632 C CA . GLU A 1 90 ? -1.210 -0.734 17.458 1.00 92.75 90 GLU A CA 1
ATOM 633 C C . GLU A 1 90 ? -1.186 0.352 18.537 1.00 92.75 90 GLU A C 1
ATOM 635 O O . GLU A 1 90 ? -1.935 0.254 19.508 1.00 92.75 90 GLU A O 1
ATOM 640 N N . LEU A 1 91 ? -0.442 1.445 18.327 1.00 92.56 91 LEU A N 1
ATOM 641 C CA . LEU A 1 91 ? -0.484 2.614 19.211 1.00 92.56 91 LEU A CA 1
ATOM 642 C C . LEU A 1 91 ? -1.880 3.249 19.258 1.00 92.56 91 LEU A C 1
ATOM 644 O O . LEU A 1 91 ? -2.380 3.567 20.336 1.00 92.56 91 LEU A O 1
ATOM 648 N N . TYR A 1 92 ? -2.542 3.395 18.108 1.00 91.38 92 TYR A N 1
ATOM 649 C CA . TYR A 1 92 ? -3.895 3.945 18.030 1.00 91.38 92 TYR A CA 1
ATOM 650 C C . TYR A 1 92 ? -4.901 3.092 18.811 1.00 91.38 92 TYR A C 1
ATOM 652 O O . TYR A 1 92 ? -5.686 3.607 19.611 1.00 91.38 92 TYR A O 1
ATOM 660 N N . LYS A 1 93 ? -4.858 1.773 18.600 1.00 90.38 93 LYS A N 1
ATOM 661 C CA . LYS A 1 93 ? -5.695 0.805 19.312 1.00 90.38 93 LYS A CA 1
ATOM 6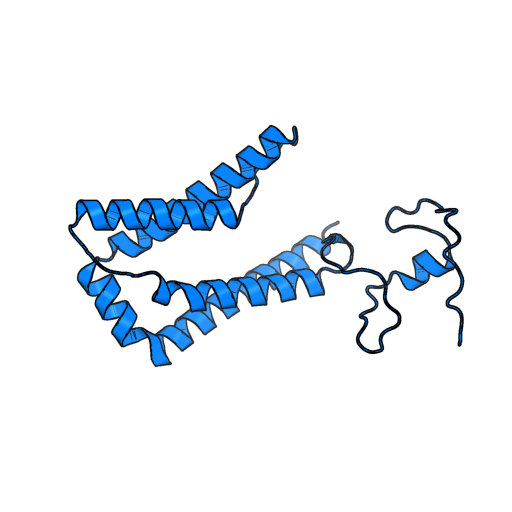62 C C . LYS A 1 93 ? -5.431 0.829 20.811 1.00 90.38 93 LYS A C 1
ATOM 664 O O . LYS A 1 93 ? -6.390 0.832 21.581 1.00 90.38 93 LYS A O 1
ATOM 669 N N . LEU A 1 94 ? -4.159 0.881 21.214 1.00 91.00 94 LEU A N 1
ATOM 670 C CA . LEU A 1 94 ? -3.750 0.944 22.614 1.00 91.00 94 LEU A CA 1
ATOM 671 C C . LEU A 1 94 ? -4.348 2.177 23.298 1.00 91.00 94 LEU A C 1
ATOM 673 O O . LEU A 1 94 ? -4.979 2.048 24.344 1.00 91.00 94 LEU A O 1
ATOM 677 N N . ASN A 1 95 ? -4.254 3.343 22.656 1.00 89.88 95 ASN A N 1
ATOM 678 C CA . ASN A 1 95 ? -4.774 4.602 23.194 1.00 89.88 95 ASN A CA 1
ATOM 679 C C . ASN A 1 95 ? -6.312 4.639 23.302 1.00 89.88 95 ASN A C 1
ATOM 681 O O . ASN A 1 95 ? -6.871 5.455 24.029 1.00 89.88 95 ASN A O 1
ATOM 685 N N . ARG A 1 96 ? -7.011 3.771 22.561 1.00 86.81 96 ARG A N 1
ATOM 686 C CA . ARG A 1 96 ? -8.480 3.665 22.535 1.00 86.81 96 ARG A CA 1
ATOM 687 C C . ARG A 1 96 ? -9.017 2.418 23.245 1.00 86.81 96 ARG A C 1
ATOM 689 O O . ARG A 1 96 ? -10.225 2.204 23.245 1.00 86.81 96 ARG A O 1
ATOM 696 N N . GLY A 1 97 ? -8.146 1.587 23.821 1.00 86.00 97 GLY A N 1
ATOM 697 C CA . GLY A 1 97 ? -8.531 0.332 24.473 1.00 86.00 97 GLY A CA 1
ATOM 698 C C . GLY A 1 97 ? -9.115 -0.726 23.524 1.00 86.00 97 GLY A C 1
ATOM 699 O O . GLY A 1 97 ? -9.799 -1.646 23.971 1.00 86.00 97 GLY A O 1
ATOM 700 N N . ILE A 1 98 ? -8.870 -0.618 22.215 1.00 85.81 98 ILE A N 1
ATOM 701 C CA . ILE A 1 98 ? -9.422 -1.537 21.213 1.00 85.81 98 ILE A CA 1
ATOM 702 C C . ILE A 1 98 ? -8.575 -2.809 21.177 1.00 85.81 98 ILE A C 1
ATOM 704 O O . ILE A 1 98 ? -7.388 -2.779 20.854 1.00 85.81 98 ILE A O 1
ATOM 708 N N . ARG A 1 99 ? -9.204 -3.954 21.452 1.00 77.75 99 ARG A N 1
ATOM 709 C CA . ARG A 1 99 ? -8.573 -5.278 2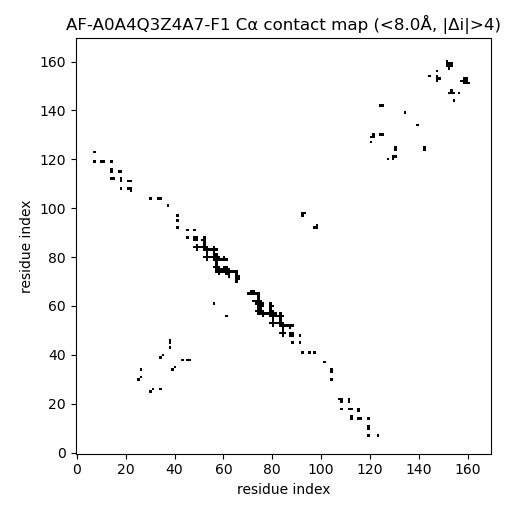1.380 1.00 77.75 99 ARG A CA 1
ATOM 710 C C . ARG A 1 99 ? -9.145 -6.070 20.207 1.00 77.75 99 ARG A C 1
ATOM 712 O O . ARG A 1 99 ? -10.359 -6.185 20.067 1.00 77.75 99 ARG A 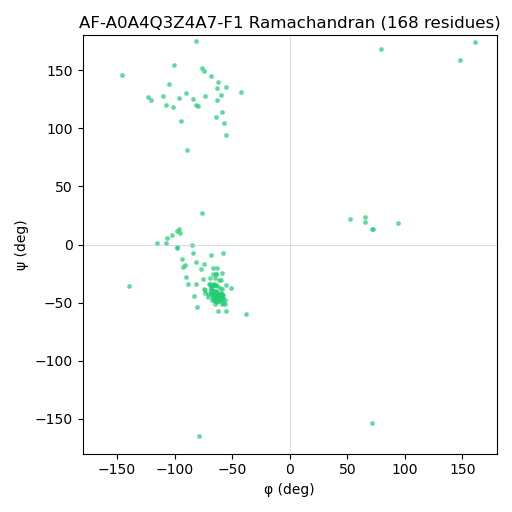O 1
ATOM 719 N N . GLY A 1 100 ? -8.268 -6.599 19.355 1.00 79.81 100 GLY A N 1
ATOM 720 C CA . GLY A 1 100 ? -8.644 -7.388 18.180 1.00 79.81 100 GLY A CA 1
ATOM 721 C C . GLY A 1 100 ? -7.676 -7.232 17.005 1.00 79.81 100 GLY A C 1
ATOM 722 O O . GLY A 1 100 ? -6.927 -6.253 16.922 1.00 79.81 100 GLY A O 1
ATOM 723 N N . SER A 1 101 ? -7.696 -8.212 16.098 1.00 79.75 101 SER A N 1
ATOM 724 C CA . SER A 1 101 ? -6.941 -8.173 14.842 1.00 79.75 101 SER A CA 1
ATOM 725 C C . SER A 1 101 ? -7.725 -7.413 13.774 1.00 79.75 101 SER A C 1
ATOM 727 O O . SER A 1 101 ? -8.874 -7.743 13.483 1.00 79.75 101 SER A O 1
ATOM 729 N N . THR A 1 102 ? -7.097 -6.397 13.189 1.00 81.69 102 THR A N 1
ATOM 730 C CA . THR A 1 102 ? -7.671 -5.526 12.149 1.00 81.69 102 THR A CA 1
ATOM 731 C C . THR A 1 102 ? -6.939 -5.655 10.808 1.00 81.69 102 THR A C 1
ATOM 733 O O . THR A 1 102 ? -7.306 -5.003 9.832 1.00 81.69 102 THR A O 1
ATOM 736 N N . GLY A 1 103 ? -5.921 -6.521 10.737 1.00 77.62 103 GLY A N 1
ATOM 737 C CA . GLY A 1 103 ? -5.037 -6.663 9.576 1.00 77.62 103 GLY A CA 1
ATOM 738 C C . GLY A 1 103 ? -5.705 -7.267 8.339 1.00 77.62 103 GLY A C 1
ATOM 739 O O . GLY A 1 103 ? -5.332 -6.926 7.220 1.00 77.62 103 GLY A O 1
ATOM 740 N N . LEU A 1 104 ? -6.730 -8.110 8.5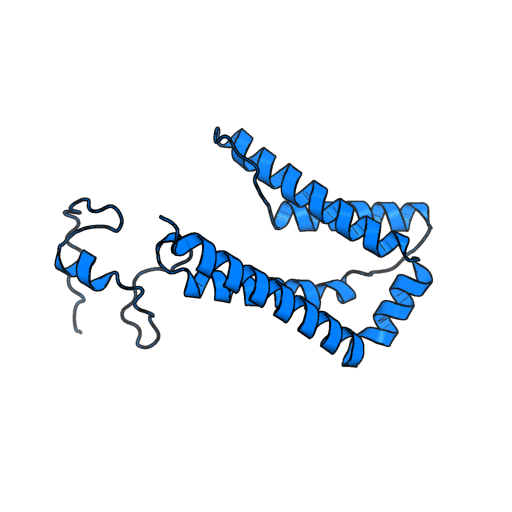17 1.00 80.94 104 LEU A N 1
ATOM 741 C CA . LEU A 1 104 ? -7.385 -8.837 7.417 1.00 80.94 104 LEU A CA 1
ATOM 742 C C . LEU A 1 104 ? -7.984 -7.902 6.355 1.00 80.94 104 LEU A C 1
ATOM 744 O O . LEU A 1 104 ? -7.999 -8.236 5.174 1.00 80.94 104 LEU A O 1
ATOM 748 N N . VAL A 1 105 ? -8.415 -6.707 6.765 1.00 77.19 105 VAL A N 1
ATOM 749 C CA . VAL A 1 105 ? -8.964 -5.686 5.862 1.00 77.19 105 VAL A CA 1
ATOM 750 C C . VAL A 1 105 ? -7.913 -5.177 4.865 1.00 77.19 105 VAL A C 1
ATOM 752 O O . VAL A 1 105 ? -8.257 -4.816 3.744 1.00 77.19 105 VAL A O 1
ATOM 755 N N . PHE A 1 106 ? -6.630 -5.193 5.237 1.00 78.06 106 PHE A N 1
ATOM 756 C CA . PHE A 1 106 ? -5.541 -4.648 4.423 1.00 78.06 106 PHE A CA 1
ATOM 757 C C . PHE A 1 106 ? -4.902 -5.667 3.477 1.00 78.06 106 PHE A C 1
ATOM 759 O O . PHE A 1 106 ? -4.251 -5.264 2.517 1.00 78.06 106 PHE A O 1
ATOM 766 N N . VAL A 1 107 ? -5.101 -6.970 3.704 1.00 82.75 107 VAL A N 1
ATOM 767 C CA . VAL A 1 107 ? -4.448 -8.038 2.924 1.00 82.75 107 VAL A CA 1
ATOM 768 C C . VAL A 1 107 ? -4.786 -7.935 1.437 1.00 82.75 107 VAL A C 1
ATOM 770 O O . VAL A 1 107 ? -3.888 -7.977 0.602 1.00 82.75 107 VAL A O 1
ATOM 773 N N . PHE A 1 108 ? -6.063 -7.747 1.098 1.00 77.38 108 PHE A N 1
ATOM 774 C CA . PHE A 1 108 ? -6.498 -7.650 -0.300 1.00 77.38 108 PHE A CA 1
ATOM 775 C C . PHE A 1 108 ? -5.979 -6.392 -0.996 1.00 77.38 108 PHE A C 1
ATOM 777 O O . PHE A 1 108 ? -5.512 -6.473 -2.133 1.00 77.38 108 PHE A O 1
ATOM 784 N N . ALA A 1 109 ? -6.029 -5.245 -0.312 1.00 75.44 109 ALA A N 1
ATOM 785 C CA . ALA A 1 109 ? -5.494 -3.994 -0.840 1.00 75.44 109 ALA A CA 1
ATOM 786 C C . ALA A 1 109 ? -3.984 -4.123 -1.099 1.00 75.44 109 ALA A C 1
ATOM 788 O O . ALA A 1 109 ? -3.511 -3.791 -2.182 1.00 75.44 109 ALA A O 1
ATOM 789 N N . PHE A 1 110 ? -3.236 -4.690 -0.148 1.00 82.69 110 PHE A N 1
ATOM 790 C CA . PHE A 1 110 ? -1.800 -4.918 -0.291 1.00 82.69 110 PHE A CA 1
ATOM 791 C C . PHE A 1 110 ? -1.470 -5.895 -1.428 1.00 82.69 110 PHE A C 1
ATOM 793 O O . PHE A 1 110 ? -0.643 -5.575 -2.279 1.00 82.69 110 PHE A O 1
ATOM 800 N N . ALA A 1 111 ? -2.138 -7.052 -1.481 1.00 84.19 111 ALA A N 1
ATOM 801 C CA . ALA A 1 111 ? -1.914 -8.057 -2.519 1.00 84.19 111 ALA A CA 1
ATOM 802 C C . ALA A 1 111 ? -2.160 -7.485 -3.921 1.00 84.19 111 ALA A C 1
ATOM 804 O O . ALA A 1 111 ? -1.327 -7.652 -4.808 1.00 84.19 111 ALA A O 1
ATOM 805 N N . THR A 1 112 ? -3.254 -6.741 -4.093 1.00 76.44 112 THR A N 1
ATOM 806 C CA . THR A 1 112 ? -3.590 -6.102 -5.371 1.00 76.44 112 THR A CA 1
ATOM 807 C C . THR A 1 112 ? -2.515 -5.101 -5.787 1.00 76.44 112 THR A C 1
ATOM 809 O O . THR A 1 112 ? -2.019 -5.170 -6.909 1.00 76.44 112 THR A O 1
ATOM 812 N N . THR A 1 113 ? -2.101 -4.217 -4.874 1.00 76.94 113 THR A N 1
ATOM 813 C CA . THR A 1 113 ? -1.039 -3.235 -5.137 1.00 76.94 113 THR A CA 1
ATOM 814 C C . THR A 1 113 ? 0.273 -3.909 -5.543 1.00 76.94 113 THR A C 1
ATOM 816 O O . THR A 1 113 ? 0.906 -3.480 -6.505 1.00 76.94 113 THR A O 1
ATOM 819 N N . VAL A 1 114 ? 0.677 -4.992 -4.866 1.00 83.94 114 VAL A N 1
ATOM 820 C CA . VAL A 1 114 ? 1.907 -5.731 -5.202 1.00 83.94 114 VAL A CA 1
ATOM 821 C C . VAL A 1 114 ? 1.802 -6.406 -6.567 1.00 83.94 114 VAL A C 1
ATOM 823 O O . VAL A 1 114 ? 2.733 -6.291 -7.362 1.00 83.94 114 VAL A O 1
ATOM 826 N N . THR A 1 115 ? 0.690 -7.088 -6.860 1.00 83.31 115 THR A N 1
ATOM 827 C CA . THR A 1 115 ? 0.476 -7.739 -8.160 1.00 83.31 115 THR A CA 1
ATOM 828 C C . THR A 1 115 ? 0.605 -6.726 -9.285 1.00 83.31 115 THR A C 1
ATOM 830 O O . THR A 1 115 ? 1.385 -6.926 -10.210 1.00 83.31 115 THR A O 1
ATOM 833 N N . VAL A 1 116 ? -0.107 -5.610 -9.175 1.00 76.75 116 VAL A N 1
ATOM 834 C CA . VAL A 1 116 ? -0.079 -4.529 -10.156 1.00 76.75 116 VAL A CA 1
ATOM 835 C C . VAL A 1 116 ? 1.328 -3.929 -10.300 1.00 76.75 116 VAL A C 1
ATOM 837 O O . VAL A 1 116 ? 1.793 -3.737 -11.421 1.00 76.75 116 VAL A O 1
ATOM 840 N N . GLY A 1 117 ? 2.046 -3.711 -9.193 1.00 76.31 117 GLY A N 1
ATOM 841 C CA . GLY A 1 117 ? 3.438 -3.255 -9.232 1.00 76.31 117 GLY A CA 1
ATOM 842 C C . GLY A 1 117 ? 4.356 -4.214 -9.996 1.00 76.31 117 GLY A C 1
ATOM 843 O O . GLY A 1 117 ? 5.195 -3.772 -10.773 1.00 76.31 117 GLY A O 1
ATOM 844 N N . ARG A 1 118 ? 4.156 -5.532 -9.859 1.00 84.06 118 ARG A N 1
ATOM 845 C CA . ARG A 1 118 ? 4.930 -6.543 -10.601 1.00 84.06 118 ARG A CA 1
ATOM 846 C C . ARG A 1 118 ? 4.622 -6.550 -12.094 1.00 84.06 118 ARG A C 1
ATOM 848 O O . ARG A 1 118 ? 5.541 -6.751 -12.881 1.00 84.06 118 ARG A O 1
ATOM 855 N N . TRP A 1 119 ? 3.379 -6.271 -12.487 1.00 79.50 119 TRP A N 1
ATOM 856 C CA . TRP A 1 119 ? 3.051 -6.020 -13.894 1.00 79.50 119 TRP A CA 1
ATOM 857 C C . TRP A 1 119 ? 3.767 -4.768 -14.421 1.00 79.50 119 TRP A C 1
ATOM 859 O O . TRP A 1 119 ? 4.312 -4.802 -15.518 1.00 79.50 119 TRP A O 1
ATOM 869 N N . GLY A 1 120 ? 3.844 -3.690 -13.633 1.00 73.62 120 GLY A N 1
ATOM 870 C CA . GLY A 1 120 ? 4.604 -2.485 -13.995 1.00 73.62 120 GLY A CA 1
ATOM 871 C C . GLY A 1 120 ? 6.102 -2.749 -14.191 1.00 73.62 120 GLY A C 1
ATOM 872 O O . GLY A 1 120 ? 6.671 -2.331 -15.201 1.00 73.62 120 GLY A O 1
ATOM 873 N N . CYS A 1 121 ? 6.720 -3.500 -13.273 1.00 76.38 121 CYS A N 1
ATOM 874 C CA . CYS A 1 121 ? 8.100 -3.982 -13.403 1.00 76.38 121 CYS A CA 1
ATOM 875 C C . CYS A 1 121 ? 8.293 -4.790 -14.697 1.00 76.38 121 CYS A C 1
ATOM 877 O O . CYS A 1 121 ? 9.201 -4.518 -15.477 1.00 76.38 121 CYS A O 1
ATOM 879 N N . TYR A 1 122 ? 7.380 -5.726 -14.974 1.00 75.50 122 TYR A N 1
ATOM 880 C CA . TYR A 1 122 ? 7.413 -6.556 -16.178 1.00 75.50 122 TYR A CA 1
ATOM 881 C C . TYR A 1 122 ? 7.369 -5.727 -17.472 1.00 75.50 122 TYR A C 1
ATOM 883 O O . TYR A 1 122 ? 8.165 -5.958 -18.377 1.00 75.50 122 TYR A O 1
ATOM 891 N N . PHE A 1 123 ? 6.496 -4.718 -17.558 1.00 74.38 123 PHE A N 1
ATOM 892 C CA . PHE A 1 123 ? 6.418 -3.848 -18.740 1.00 74.38 123 PHE A CA 1
ATOM 893 C C . PHE A 1 123 ? 7.567 -2.837 -18.848 1.00 74.38 123 PHE A C 1
ATOM 895 O O . PHE A 1 123 ? 7.786 -2.282 -19.924 1.00 74.38 123 PHE A O 1
ATOM 902 N N . SER A 1 124 ? 8.304 -2.597 -17.761 1.00 70.75 124 SER A N 1
ATOM 903 C CA . SER A 1 124 ? 9.465 -1.700 -17.757 1.00 70.75 124 SER A CA 1
ATOM 904 C C . SER A 1 124 ? 10.710 -2.337 -18.389 1.00 70.75 124 SER A C 1
ATOM 906 O O . SER A 1 124 ? 11.586 -1.607 -18.850 1.00 70.75 124 SER A O 1
ATOM 908 N N . GLY A 1 125 ? 10.773 -3.672 -18.467 1.00 70.38 125 GLY A N 1
ATOM 909 C CA . GLY A 1 125 ? 11.850 -4.422 -19.124 1.00 70.38 125 GLY A CA 1
ATOM 910 C C . GLY A 1 125 ? 13.189 -4.395 -18.371 1.00 70.38 125 GLY A C 1
ATOM 911 O O . GLY A 1 125 ? 13.236 -4.215 -17.155 1.00 70.38 125 GLY A O 1
ATOM 912 N N . MET A 1 126 ? 14.301 -4.561 -19.100 1.00 66.62 126 MET A N 1
ATOM 913 C CA . MET A 1 126 ? 15.667 -4.622 -18.539 1.00 66.62 126 MET A CA 1
ATOM 914 C C . MET A 1 126 ? 16.071 -3.474 -17.584 1.00 66.62 126 MET A C 1
ATOM 916 O O . MET A 1 126 ? 16.762 -3.760 -16.603 1.00 66.62 126 MET A O 1
ATOM 920 N N . PRO A 1 127 ? 15.675 -2.202 -17.802 1.00 67.69 127 PRO A N 1
ATOM 921 C CA . PRO A 1 127 ? 16.057 -1.093 -16.923 1.00 67.69 127 PRO A CA 1
ATOM 922 C C . PRO A 1 127 ? 15.636 -1.246 -15.457 1.00 67.69 127 PRO A C 1
ATOM 924 O O . PRO A 1 127 ? 16.262 -0.642 -14.592 1.00 67.69 127 PRO A O 1
ATOM 927 N N . ASP A 1 128 ? 14.598 -2.036 -15.171 1.00 63.75 128 ASP A N 1
ATOM 928 C CA . ASP A 1 128 ? 14.086 -2.229 -13.810 1.00 63.75 128 ASP A CA 1
ATOM 929 C C . ASP A 1 128 ? 14.853 -3.312 -13.027 1.00 63.75 128 ASP A C 1
ATOM 931 O O . ASP A 1 128 ? 14.630 -3.484 -11.835 1.00 63.75 128 ASP A O 1
ATOM 935 N N . GLN A 1 129 ? 15.775 -4.047 -13.671 1.00 71.06 129 GLN A N 1
ATOM 936 C CA . GLN A 1 129 ? 16.614 -5.089 -13.048 1.00 71.06 129 GLN A CA 1
ATOM 937 C C . GLN A 1 129 ? 15.834 -6.155 -12.247 1.00 71.06 129 GLN A C 1
ATOM 939 O O . GLN A 1 129 ? 16.388 -6.839 -11.389 1.00 71.06 129 GLN A O 1
ATOM 944 N N . THR A 1 130 ? 14.541 -6.327 -12.532 1.00 77.75 130 THR A N 1
ATOM 945 C CA . THR A 1 130 ? 13.648 -7.296 -11.876 1.00 77.75 130 THR A CA 1
ATOM 946 C C . THR A 1 130 ? 13.467 -8.587 -12.681 1.00 77.75 130 THR A C 1
ATOM 948 O O . THR A 1 130 ? 12.596 -9.401 -12.362 1.00 77.75 130 THR A O 1
ATOM 951 N N . TYR A 1 131 ? 14.290 -8.793 -13.713 1.00 76.12 131 TYR A N 1
ATOM 952 C CA . TYR A 1 131 ? 14.298 -10.007 -14.523 1.00 76.12 131 TYR A CA 1
ATOM 953 C C . TYR A 1 131 ? 14.976 -11.178 -13.793 1.00 76.12 131 TYR A C 1
ATOM 955 O O . TYR A 1 131 ? 15.826 -11.002 -12.920 1.00 76.12 131 TYR A O 1
ATOM 963 N N . GLY A 1 132 ? 14.547 -12.394 -14.133 1.00 77.12 132 GLY A N 1
ATOM 964 C CA . GLY A 1 132 ? 15.115 -13.628 -13.593 1.00 77.12 132 GLY A CA 1
ATOM 965 C C . GLY A 1 132 ? 16.439 -14.015 -14.255 1.00 77.12 132 GLY A C 1
ATOM 966 O O . GLY A 1 132 ? 17.068 -13.234 -14.962 1.00 77.12 132 GLY A O 1
ATOM 967 N N . ILE A 1 133 ? 16.862 -15.259 -14.050 1.00 77.31 133 ILE A N 1
ATOM 968 C CA . ILE A 1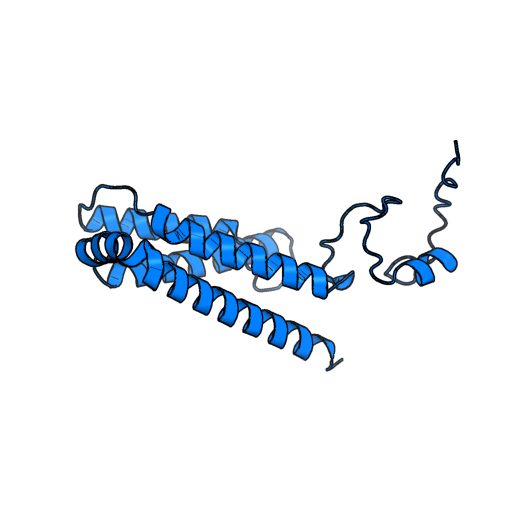 133 ? 18.005 -15.820 -14.779 1.00 77.31 133 ILE A CA 1
ATOM 969 C C . ILE A 1 133 ? 17.620 -16.142 -16.230 1.00 77.31 133 ILE A C 1
ATOM 971 O O . ILE A 1 133 ? 16.475 -16.510 -16.501 1.00 77.31 133 ILE A O 1
ATOM 975 N N . ALA A 1 134 ? 18.586 -16.050 -17.147 1.00 77.31 134 ALA A N 1
ATOM 976 C CA . ALA A 1 134 ? 18.408 -16.474 -18.535 1.00 77.31 134 ALA A CA 1
ATOM 977 C C . ALA A 1 134 ? 17.948 -17.942 -18.599 1.00 77.31 134 ALA A C 1
ATOM 979 O O . ALA A 1 134 ? 18.468 -18.796 -17.874 1.00 77.31 134 ALA A O 1
ATOM 980 N N . THR A 1 135 ? 16.963 -18.237 -19.450 1.00 74.56 135 THR A N 1
ATOM 981 C CA . THR A 1 135 ? 16.368 -19.572 -19.552 1.00 74.56 135 THR A CA 1
ATOM 982 C C . THR A 1 135 ? 15.952 -19.906 -20.981 1.00 74.56 135 THR A C 1
ATOM 984 O O . THR A 1 135 ? 15.506 -19.036 -21.718 1.00 74.56 135 THR A O 1
ATOM 987 N N . ALA A 1 136 ? 16.068 -21.183 -21.353 1.00 78.62 136 ALA A N 1
ATOM 988 C CA . ALA A 1 136 ? 15.614 -21.718 -22.641 1.00 78.62 136 ALA A CA 1
ATOM 989 C C . ALA A 1 136 ? 14.201 -22.337 -22.568 1.00 78.62 136 ALA A C 1
ATOM 991 O O . ALA A 1 136 ? 13.768 -23.033 -23.485 1.00 78.62 136 ALA A O 1
ATOM 992 N N . LEU A 1 137 ? 13.493 -22.144 -21.451 1.00 81.19 137 LEU A N 1
ATOM 993 C CA . LEU A 1 137 ? 12.140 -22.664 -21.264 1.00 81.19 137 LEU A CA 1
ATOM 994 C C . LEU A 1 137 ? 11.153 -21.941 -22.200 1.00 81.19 137 LEU A C 1
ATOM 996 O O . LEU A 1 137 ? 11.283 -20.734 -22.397 1.00 81.19 137 LEU A O 1
ATOM 1000 N N . PRO A 1 138 ? 10.123 -22.626 -22.732 1.00 78.69 138 PRO A N 1
ATOM 1001 C CA . PRO A 1 138 ? 9.222 -22.058 -23.744 1.00 78.69 138 PRO A CA 1
ATOM 1002 C C . PRO A 1 138 ? 8.314 -20.929 -23.225 1.00 78.69 138 PRO A C 1
ATOM 1004 O O . PRO A 1 138 ? 7.633 -20.279 -24.011 1.00 78.69 138 PRO A O 1
ATOM 1007 N N . TRP A 1 139 ? 8.287 -20.696 -21.912 1.00 83.00 139 TRP A N 1
ATOM 1008 C CA . TRP A 1 139 ? 7.611 -19.563 -21.267 1.00 83.00 139 TRP A CA 1
ATOM 1009 C C . TRP A 1 139 ? 8.581 -18.451 -20.836 1.00 83.00 139 TRP A C 1
ATOM 1011 O O . TRP A 1 139 ? 8.186 -17.540 -20.108 1.00 83.00 139 TRP A O 1
ATOM 1021 N N . GLY A 1 140 ? 9.855 -18.543 -21.228 1.00 77.25 140 GLY A N 1
ATOM 1022 C CA . GLY A 1 140 ? 10.812 -17.453 -21.090 1.00 77.25 140 GLY A CA 1
ATOM 1023 C C . GLY A 1 140 ? 10.361 -16.248 -21.911 1.00 77.25 140 GLY A C 1
ATOM 1024 O O . GLY A 1 140 ? 9.844 -16.395 -23.017 1.00 77.25 140 GLY A O 1
ATOM 1025 N N . VAL A 1 141 ? 10.529 -15.056 -21.348 1.00 77.88 141 VAL A N 1
ATOM 1026 C CA . VAL A 1 141 ? 10.173 -13.796 -22.004 1.00 77.88 141 VAL A CA 1
ATOM 1027 C C . VAL A 1 141 ? 11.463 -13.102 -22.409 1.00 77.88 141 VAL A C 1
ATOM 1029 O O . VAL A 1 141 ? 12.288 -12.798 -21.550 1.00 77.88 141 VAL A O 1
ATOM 1032 N N . ASP A 1 142 ? 11.621 -12.871 -23.709 1.00 75.12 142 ASP A N 1
ATOM 1033 C CA . ASP A 1 142 ? 12.725 -12.100 -24.280 1.00 75.12 142 ASP A CA 1
ATOM 1034 C C . ASP A 1 142 ? 12.422 -10.601 -24.128 1.00 75.12 142 ASP A C 1
ATOM 1036 O O . ASP A 1 142 ? 11.405 -10.103 -24.621 1.00 75.12 142 ASP A O 1
ATOM 1040 N N . PHE A 1 143 ? 13.292 -9.889 -23.408 1.00 70.19 143 PHE A N 1
ATOM 1041 C CA . PHE A 1 143 ? 13.164 -8.450 -23.154 1.00 70.19 143 PHE A CA 1
ATOM 1042 C C . PHE A 1 143 ? 13.981 -7.591 -24.139 1.00 70.19 143 PHE A C 1
ATOM 1044 O O . PHE A 1 143 ? 14.147 -6.391 -23.912 1.00 70.19 143 PHE A O 1
ATOM 1051 N N . GLY A 1 144 ? 14.468 -8.174 -25.238 1.00 66.19 144 GLY A N 1
ATOM 1052 C CA . GLY A 1 144 ? 15.256 -7.502 -26.271 1.00 66.19 144 GLY A CA 1
ATOM 1053 C C . GLY A 1 144 ? 16.770 -7.604 -26.074 1.00 66.19 144 GLY A C 1
ATOM 1054 O O . GLY A 1 144 ? 17.509 -6.797 -26.638 1.00 66.19 144 GLY A O 1
ATOM 1055 N N . ASP A 1 145 ? 17.245 -8.559 -25.273 1.00 64.56 145 ASP A N 1
ATOM 1056 C CA . ASP A 1 145 ? 18.663 -8.830 -25.013 1.00 64.56 145 ASP A CA 1
ATOM 1057 C C . ASP A 1 145 ? 19.332 -9.681 -26.103 1.00 64.56 145 ASP A C 1
ATOM 1059 O O . ASP A 1 145 ? 20.554 -9.651 -26.226 1.00 64.56 145 ASP A O 1
ATOM 1063 N N . TYR A 1 146 ? 18.564 -10.334 -26.982 1.00 58.38 146 TYR A N 1
ATOM 1064 C CA . TYR A 1 146 ? 19.101 -11.163 -28.072 1.00 58.38 146 TYR A CA 1
ATOM 1065 C C . TYR A 1 146 ? 20.083 -10.428 -29.006 1.00 58.38 146 TYR A C 1
ATOM 1067 O O . TYR A 1 146 ? 21.044 -11.021 -29.493 1.00 58.38 146 TYR A O 1
ATOM 1075 N N . ALA A 1 147 ? 19.872 -9.132 -29.272 1.00 54.22 147 ALA A N 1
ATOM 1076 C CA . ALA A 1 147 ? 20.752 -8.340 -30.138 1.00 54.22 147 ALA A CA 1
ATOM 1077 C C . ALA A 1 147 ? 22.075 -7.966 -29.447 1.00 54.22 147 ALA A C 1
ATOM 1079 O O . ALA A 1 147 ? 23.101 -7.826 -30.111 1.00 54.22 147 ALA A O 1
ATOM 1080 N N . LEU A 1 148 ? 22.052 -7.822 -28.120 1.00 56.34 148 LEU A N 1
ATOM 1081 C CA . LEU A 1 148 ? 23.239 -7.618 -27.290 1.00 56.34 148 LEU A CA 1
ATOM 1082 C C . LEU A 1 148 ? 24.036 -8.925 -27.165 1.00 56.34 148 LEU A C 1
ATOM 1084 O O . LEU A 1 148 ? 25.253 -8.917 -27.351 1.00 56.34 148 LEU A O 1
ATOM 1088 N N . ASP A 1 149 ? 23.336 -10.048 -26.991 1.00 56.91 149 ASP A N 1
ATOM 1089 C CA . ASP A 1 149 ? 23.916 -11.393 -26.909 1.00 56.91 149 ASP A CA 1
ATOM 1090 C C . ASP A 1 149 ? 24.584 -11.816 -28.235 1.00 56.91 149 ASP A C 1
ATOM 1092 O O . ASP A 1 149 ? 25.706 -12.323 -28.240 1.00 56.91 149 ASP A O 1
ATOM 1096 N N . LEU A 1 150 ? 23.965 -11.511 -29.385 1.00 54.75 150 LEU A N 1
ATOM 1097 C CA . LEU A 1 150 ? 24.547 -11.744 -30.719 1.00 54.75 150 LEU A CA 1
ATOM 1098 C C . LEU A 1 150 ? 25.817 -10.919 -30.994 1.00 54.75 150 LEU A C 1
ATOM 1100 O O . LEU A 1 150 ? 26.634 -11.315 -31.825 1.00 54.75 150 LEU A O 1
ATOM 1104 N N . LEU A 1 151 ? 25.983 -9.777 -30.321 1.00 56.66 151 LEU A N 1
ATOM 1105 C CA . LEU A 1 151 ? 27.142 -8.889 -30.463 1.00 56.66 151 LEU A CA 1
ATOM 1106 C C . LEU A 1 151 ? 28.206 -9.104 -29.369 1.00 56.66 151 LEU A C 1
ATOM 1108 O O . LEU A 1 151 ? 29.246 -8.445 -29.403 1.00 56.66 151 LEU A O 1
ATOM 1112 N N . GLY A 1 152 ? 27.977 -10.009 -28.408 1.00 55.06 152 GLY A N 1
ATOM 1113 C CA . GLY A 1 152 ? 28.866 -10.209 -27.255 1.00 55.06 152 GLY A CA 1
ATOM 1114 C C . GLY A 1 152 ? 28.927 -8.998 -26.313 1.00 55.06 152 GLY A C 1
ATOM 1115 O O . GLY A 1 152 ? 29.921 -8.790 -25.613 1.00 55.06 152 GLY A O 1
ATOM 1116 N N . LEU A 1 153 ? 27.893 -8.157 -26.324 1.00 55.81 153 LEU A N 1
ATOM 1117 C CA . LEU A 1 153 ? 27.805 -6.929 -25.540 1.00 55.81 153 LEU A CA 1
ATOM 1118 C C . LEU A 1 153 ? 26.848 -7.143 -24.369 1.00 55.81 153 LEU A C 1
ATOM 1120 O O . LEU A 1 153 ? 25.787 -7.733 -24.523 1.00 55.81 153 LEU A O 1
ATOM 1124 N N . ASN A 1 154 ? 27.192 -6.640 -23.187 1.00 56.69 154 ASN A N 1
ATOM 1125 C CA . ASN A 1 154 ? 26.249 -6.608 -22.070 1.00 56.69 154 ASN A CA 1
ATOM 1126 C C . ASN A 1 154 ? 25.290 -5.404 -22.175 1.00 56.69 154 ASN A C 1
ATOM 1128 O O . ASN A 1 154 ? 25.463 -4.519 -23.013 1.00 56.69 154 ASN A O 1
ATOM 1132 N N . SER A 1 155 ? 24.310 -5.320 -21.271 1.00 56.00 155 SER A N 1
ATOM 1133 C CA . SER A 1 155 ? 23.329 -4.221 -21.174 1.00 56.00 155 SER A CA 1
ATOM 1134 C C . SER A 1 155 ? 23.925 -2.815 -20.981 1.00 56.00 155 SER A C 1
ATOM 1136 O O . SER A 1 155 ? 23.198 -1.826 -21.064 1.00 56.00 155 SER A O 1
ATOM 1138 N N . HIS A 1 156 ? 25.240 -2.705 -20.766 1.00 53.38 156 HIS A N 1
ATOM 1139 C CA . HIS A 1 156 ? 25.993 -1.453 -20.662 1.00 53.38 156 HIS A CA 1
ATOM 1140 C C . HIS A 1 156 ? 26.863 -1.154 -21.898 1.00 53.38 156 HIS A C 1
ATOM 1142 O O . HIS A 1 156 ? 27.621 -0.186 -21.889 1.00 53.38 156 HIS A O 1
ATOM 1148 N N . GLY A 1 157 ? 26.775 -1.963 -22.961 1.00 48.66 157 GLY A N 1
ATOM 1149 C CA . GLY A 1 157 ? 27.582 -1.806 -24.174 1.00 48.66 157 GLY A CA 1
ATOM 1150 C C . GLY A 1 157 ? 29.053 -2.198 -23.999 1.00 48.66 157 GLY A C 1
ATOM 1151 O O . GLY A 1 157 ? 29.873 -1.874 -24.855 1.00 48.66 157 GLY A O 1
ATOM 1152 N N . ALA A 1 158 ? 29.403 -2.887 -22.908 1.00 50.41 158 ALA A N 1
ATOM 1153 C CA . ALA A 1 158 ? 30.740 -3.429 -22.708 1.00 50.41 158 ALA A CA 1
ATOM 1154 C C . ALA A 1 158 ? 30.823 -4.852 -23.277 1.00 50.41 158 ALA A C 1
ATOM 1156 O O . ALA A 1 158 ? 29.978 -5.703 -22.986 1.00 50.41 158 ALA A O 1
ATOM 1157 N N . PHE A 1 159 ? 31.861 -5.100 -24.076 1.00 47.97 159 PHE A N 1
ATOM 1158 C CA . PHE A 1 159 ? 32.170 -6.415 -24.631 1.00 47.97 159 PHE A CA 1
ATOM 1159 C C . PHE A 1 159 ? 32.507 -7.383 -23.494 1.00 47.97 159 PHE A C 1
ATOM 1161 O O . PHE A 1 159 ? 33.530 -7.231 -22.826 1.00 47.97 159 PHE A O 1
ATOM 1168 N N . SER A 1 160 ? 31.617 -8.341 -23.233 1.00 47.94 160 SER A N 1
ATOM 1169 C CA . SER A 1 160 ? 31.834 -9.381 -22.230 1.00 47.94 160 SER A CA 1
ATOM 1170 C C . SER A 1 160 ? 32.409 -10.606 -22.924 1.00 47.94 160 SER A C 1
ATOM 1172 O O . SER A 1 160 ? 31.707 -11.335 -23.613 1.00 47.94 160 SER A O 1
ATOM 1174 N N . LEU A 1 161 ? 33.701 -10.845 -22.713 1.00 44.47 161 LEU A N 1
ATOM 1175 C CA . LEU A 1 161 ? 34.443 -12.019 -23.186 1.00 44.47 161 LEU A CA 1
ATOM 1176 C C . LEU A 1 161 ? 34.132 -13.280 -22.350 1.00 44.47 161 LEU A C 1
ATOM 1178 O O . LEU A 1 161 ? 34.955 -14.184 -22.238 1.00 44.47 161 LEU A O 1
ATOM 1182 N N . GLU A 1 162 ? 32.945 -13.339 -21.748 1.00 49.31 162 GLU A N 1
ATOM 1183 C CA . GLU A 1 162 ? 32.451 -14.507 -21.031 1.00 49.31 162 GLU A CA 1
ATOM 1184 C C . GLU A 1 162 ? 31.709 -15.375 -22.053 1.00 49.31 162 GLU A C 1
ATOM 1186 O O . GLU A 1 162 ? 30.492 -15.288 -22.215 1.00 49.31 162 GLU A O 1
ATOM 1191 N N . LEU A 1 163 ? 32.465 -16.167 -22.818 1.00 45.84 163 LEU A N 1
ATOM 1192 C CA . LEU A 1 163 ? 31.919 -17.212 -23.681 1.00 45.84 163 LEU A CA 1
ATOM 1193 C C . LEU A 1 163 ? 31.067 -18.152 -22.816 1.00 45.84 163 LEU A C 1
ATOM 1195 O O . LEU A 1 163 ? 31.589 -19.078 -22.193 1.00 45.84 163 LEU A O 1
ATOM 1199 N N . ARG A 1 164 ? 29.753 -17.909 -22.750 1.00 52.00 164 ARG A N 1
ATOM 1200 C CA . ARG A 1 164 ? 28.836 -18.847 -22.106 1.00 52.00 164 ARG A CA 1
ATOM 1201 C C . ARG A 1 164 ? 28.863 -20.162 -22.888 1.00 52.00 164 ARG A C 1
ATOM 1203 O O . ARG A 1 164 ? 28.805 -20.139 -24.120 1.00 52.00 164 ARG A O 1
ATOM 1210 N N . PRO A 1 165 ? 28.948 -21.309 -22.196 1.00 40.44 165 PRO A N 1
ATOM 1211 C CA . PRO A 1 165 ? 28.967 -22.601 -22.851 1.00 40.44 165 PRO A CA 1
ATOM 1212 C C . PRO A 1 165 ? 27.680 -22.775 -23.657 1.00 40.44 165 PRO A C 1
ATOM 1214 O O . PRO A 1 165 ? 26.573 -22.560 -23.160 1.00 40.44 165 PRO A O 1
ATOM 1217 N N . LYS A 1 166 ? 27.874 -23.139 -24.927 1.00 36.34 166 LYS A N 1
ATOM 1218 C CA . LYS A 1 166 ? 26.846 -23.572 -25.873 1.00 36.34 166 LYS A CA 1
ATOM 1219 C C . LYS A 1 166 ? 25.882 -24.517 -25.139 1.00 36.34 166 LYS A C 1
ATOM 1221 O O . LYS A 1 166 ? 26.380 -25.422 -24.470 1.00 36.34 166 LYS A O 1
ATOM 1226 N N . PRO A 1 167 ? 24.550 -24.340 -25.231 1.00 40.75 167 PRO A N 1
ATOM 1227 C CA . PRO A 1 167 ? 23.638 -25.307 -24.644 1.00 40.75 167 PRO A CA 1
ATOM 1228 C C . PRO A 1 167 ? 23.934 -26.655 -25.300 1.00 40.75 167 PRO A C 1
ATOM 1230 O O . PRO A 1 167 ? 23.781 -26.798 -26.517 1.00 40.75 167 PRO A O 1
ATOM 1233 N N . GLU A 1 168 ? 24.437 -27.601 -24.505 1.00 39.62 168 GLU A N 1
ATOM 1234 C CA . GLU A 1 168 ? 24.503 -29.001 -24.895 1.00 39.62 168 GLU A CA 1
ATOM 1235 C C . GLU A 1 168 ? 23.071 -29.419 -25.220 1.00 39.62 168 GLU A C 1
ATOM 1237 O O . GLU A 1 168 ? 22.194 -29.530 -24.363 1.00 39.62 168 GLU A O 1
ATOM 1242 N N . GLN A 1 169 ? 22.822 -29.525 -26.520 1.00 42.59 169 GLN A N 1
ATOM 1243 C CA . GLN A 1 169 ? 21.746 -30.334 -27.048 1.00 42.59 169 GLN A CA 1
ATOM 1244 C C . GLN A 1 169 ? 22.103 -31.766 -26.641 1.00 42.59 169 GLN A C 1
ATOM 1246 O O . GLN A 1 169 ? 23.231 -32.176 -26.907 1.00 42.59 169 GLN A O 1
ATOM 1251 N N . TRP A 1 170 ? 21.179 -32.422 -25.935 1.00 42.53 170 TRP A N 1
ATOM 1252 C CA . TRP A 1 170 ? 21.237 -33.801 -25.435 1.00 42.53 170 TRP A CA 1
ATOM 1253 C C . TRP A 1 170 ? 22.194 -34.743 -26.172 1.00 42.53 170 TRP A C 1
ATOM 1255 O O . TRP A 1 170 ? 22.084 -34.831 -27.418 1.00 42.53 170 TRP A O 1
#

pLDDT: mean 74.99, std 14.91, range [33.03, 95.06]

Foldseek 3Di:
DPPLVVLLVVLVVVLVVQLVVQLVVCCVPPCVVVVCVVCVLLPPVLVVLLVVQLVCQQQVVQCVVCVVVVHDDTGGDPVRSVVRSVVSNVVSCVVVVNDDDSCVSCPSSVVSSVVSVVVSLVVSAPVSVPDDDDDPDPPDDDRPCVVCVVVCADPVRDRDPPPDDDPPPD

Radius of gyration: 21.94 Å; Cα contacts (8 Å, |Δi|>4): 140; chains: 1; bounding box: 54×46×55 Å